Protein AF-A0A5C7JP75-F1 (afdb_monomer)

pLDDT: mean 93.09, std 9.63, range [45.5, 97.94]

Mean predicted aligned error: 3.73 Å

Secondary structure (DSSP, 8-state):
------GGG--HHHHHHHHHHHHTT----HHHHHHHHHHHHHHHHTTT---HHHHHHHHHHHHHHHHHHHHHHHHHHH--

Radius of gyration: 14.47 Å; Cα contacts (8 Å, |Δi|>4): 36; chains: 1; bounding box: 39×24×34 Å

Solvent-accessible surface area (backbone atoms only — not comparable to full-atom values): 4781 Å² total; per-residue (Å²): 130,86,89,73,86,59,75,91,75,59,54,67,70,46,49,52,50,38,51,53,36,40,75,75,70,46,85,62,56,71,70,57,32,44,52,51,50,56,50,50,53,50,30,59,74,46,70,70,67,66,52,69,70,54,53,51,52,51,51,54,52,51,54,49,52,52,52,52,50,54,51,51,52,51,51,62,63,69,78,105

Structure (mmCIF, N/CA/C/O backbone):
data_AF-A0A5C7JP75-F1
#
_entry.id   AF-A0A5C7JP75-F1
#
loop_
_atom_site.group_PDB
_atom_site.id
_atom_site.type_symbol
_atom_site.label_atom_id
_atom_site.label_alt_id
_atom_site.label_comp_id
_atom_site.label_asym_id
_atom_site.label_entity_id
_atom_site.label_seq_id
_atom_site.pdbx_PDB_ins_code
_atom_site.Cartn_x
_atom_site.Cartn_y
_atom_site.Cartn_z
_atom_site.occupancy
_atom_site.B_iso_or_equiv
_atom_site.auth_seq_id
_atom_site.auth_comp_id
_atom_site.auth_asym_id
_atom_site.auth_atom_id
_atom_site.pdbx_PDB_model_num
ATOM 1 N N . MET A 1 1 ? 10.230 7.532 -20.132 1.00 45.50 1 MET A N 1
ATOM 2 C CA . MET A 1 1 ? 9.926 6.136 -19.762 1.00 45.50 1 MET A CA 1
ATOM 3 C C . MET A 1 1 ? 9.159 6.176 -18.458 1.00 45.50 1 MET A C 1
ATOM 5 O O . MET A 1 1 ? 9.634 6.814 -17.526 1.00 45.50 1 MET A O 1
ATOM 9 N N . THR A 1 2 ? 7.958 5.609 -18.418 1.00 54.16 2 THR A N 1
ATOM 10 C CA . THR A 1 2 ? 7.202 5.456 -17.170 1.00 54.16 2 THR A CA 1
ATOM 11 C C . THR A 1 2 ? 7.997 4.503 -16.280 1.00 54.16 2 THR A C 1
ATOM 13 O O . THR A 1 2 ? 8.347 3.416 -16.730 1.00 54.16 2 THR A O 1
ATOM 16 N N . LYS A 1 3 ? 8.384 4.941 -15.078 1.00 76.56 3 LYS A N 1
ATOM 17 C CA . LYS A 1 3 ? 9.080 4.079 -14.118 1.00 76.56 3 LYS A CA 1
ATOM 18 C C . LYS A 1 3 ? 8.059 3.074 -13.593 1.00 76.56 3 LYS A C 1
ATOM 20 O O . LYS A 1 3 ? 7.078 3.489 -12.990 1.00 76.56 3 LYS A O 1
ATOM 25 N N . GLU A 1 4 ? 8.261 1.794 -13.882 1.00 87.06 4 GLU A N 1
ATOM 26 C CA . GLU A 1 4 ? 7.378 0.715 -13.437 1.00 87.06 4 GLU A CA 1
ATOM 27 C C . GLU A 1 4 ? 8.147 -0.260 -12.545 1.00 87.06 4 GLU A C 1
ATOM 29 O O . GLU A 1 4 ? 9.330 -0.556 -12.755 1.00 87.06 4 GLU A O 1
ATOM 34 N N . VAL A 1 5 ? 7.464 -0.771 -11.526 1.00 91.31 5 VAL A N 1
ATOM 35 C CA . VAL A 1 5 ? 8.008 -1.799 -10.637 1.00 91.31 5 VAL A CA 1
ATOM 36 C C . VAL A 1 5 ? 8.153 -3.108 -11.414 1.00 91.31 5 VAL A C 1
ATOM 38 O O . VAL A 1 5 ? 7.200 -3.572 -12.049 1.00 91.31 5 VAL A O 1
ATOM 41 N N . LYS A 1 6 ? 9.339 -3.727 -11.354 1.00 91.50 6 LYS A N 1
ATOM 42 C CA . LYS A 1 6 ? 9.616 -4.994 -12.049 1.00 91.50 6 LYS A CA 1
ATOM 43 C C . LYS A 1 6 ? 8.772 -6.107 -11.411 1.00 91.50 6 LYS A C 1
ATOM 45 O O . LYS A 1 6 ? 8.777 -6.266 -10.197 1.00 91.50 6 LYS A O 1
ATOM 50 N N . ILE A 1 7 ? 8.100 -6.926 -12.229 1.00 89.88 7 ILE A N 1
ATOM 51 C CA . ILE A 1 7 ? 7.196 -8.007 -11.763 1.00 89.88 7 ILE A CA 1
ATOM 52 C C . ILE A 1 7 ? 7.887 -8.964 -10.779 1.00 89.88 7 ILE A C 1
ATOM 54 O O . ILE A 1 7 ? 7.263 -9.434 -9.833 1.00 89.88 7 ILE A O 1
ATOM 58 N N . LYS A 1 8 ? 9.185 -9.233 -10.979 1.00 92.31 8 LYS A N 1
ATOM 59 C CA . LYS A 1 8 ? 9.994 -10.085 -10.090 1.00 92.31 8 LYS A CA 1
ATOM 60 C C . LYS A 1 8 ? 10.088 -9.570 -8.645 1.00 92.31 8 LYS A C 1
ATOM 62 O O . LYS A 1 8 ? 10.370 -10.363 -7.757 1.00 92.31 8 LYS A O 1
ATOM 67 N N . ASP A 1 9 ? 9.860 -8.276 -8.430 1.00 93.31 9 ASP A N 1
ATOM 68 C CA . ASP A 1 9 ? 9.986 -7.609 -7.132 1.00 93.31 9 ASP A CA 1
ATOM 69 C C . ASP A 1 9 ? 8.615 -7.434 -6.452 1.00 93.31 9 ASP A C 1
ATOM 71 O O . ASP A 1 9 ? 8.496 -6.731 -5.450 1.00 93.31 9 ASP A O 1
ATOM 75 N N . TYR A 1 10 ? 7.557 -8.041 -7.000 1.00 9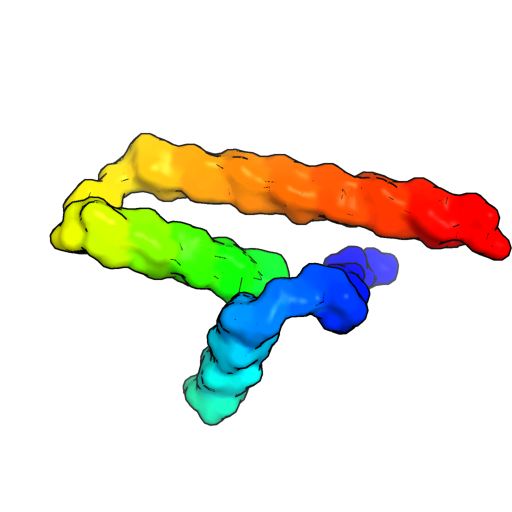4.81 10 TYR A N 1
ATOM 76 C CA . TYR A 1 10 ? 6.221 -7.972 -6.420 1.00 94.81 10 TYR A CA 1
ATOM 77 C C . TYR A 1 10 ? 6.107 -8.858 -5.179 1.00 94.81 10 TYR A C 1
ATOM 79 O O . TYR A 1 10 ? 6.368 -10.060 -5.215 1.00 94.81 10 TYR A O 1
ATOM 87 N N . GLU A 1 11 ? 5.605 -8.276 -4.099 1.00 95.75 11 GLU A N 1
ATOM 88 C CA . GLU A 1 11 ? 5.085 -9.016 -2.960 1.00 95.75 11 GLU A CA 1
ATOM 89 C C . GLU A 1 11 ? 3.789 -9.727 -3.363 1.00 95.75 11 GLU A C 1
ATOM 91 O O . GLU A 1 11 ? 2.893 -9.142 -3.984 1.00 95.75 11 GLU A O 1
ATOM 96 N N . GLN A 1 12 ? 3.681 -11.007 -3.002 1.00 94.75 12 GLN A N 1
ATOM 97 C CA . GLN A 1 12 ? 2.595 -11.876 -3.453 1.00 94.75 12 GLN A CA 1
ATOM 98 C C . GLN A 1 12 ? 1.210 -11.341 -3.065 1.00 94.75 12 GLN A C 1
ATOM 100 O O . GLN A 1 12 ? 0.315 -11.294 -3.909 1.00 94.75 12 GLN A O 1
ATOM 105 N N . ASP A 1 13 ? 1.037 -10.893 -1.822 1.00 95.12 13 ASP A N 1
ATOM 106 C CA . ASP A 1 13 ? -0.256 -10.411 -1.325 1.00 95.12 13 ASP A CA 1
ATOM 107 C C . ASP A 1 13 ? -0.702 -9.127 -2.039 1.00 95.12 13 ASP A C 1
ATOM 109 O O . ASP A 1 13 ? -1.865 -8.994 -2.428 1.00 95.12 13 ASP A O 1
ATOM 113 N N . VAL A 1 14 ? 0.232 -8.204 -2.293 1.00 97.19 14 VAL A N 1
ATOM 114 C CA . VAL A 1 14 ? -0.035 -6.967 -3.043 1.00 97.19 14 VAL A CA 1
ATOM 115 C C . VAL A 1 14 ? -0.360 -7.290 -4.501 1.00 97.19 14 VAL A C 1
ATOM 117 O O . VAL A 1 14 ? -1.289 -6.721 -5.074 1.00 97.19 14 VAL A O 1
ATOM 120 N N . HIS A 1 15 ? 0.344 -8.246 -5.109 1.00 96.81 15 HIS A N 1
ATOM 121 C CA . HIS A 1 15 ? 0.052 -8.683 -6.470 1.00 96.81 15 HIS A CA 1
ATOM 122 C C . HIS A 1 15 ? -1.348 -9.297 -6.602 1.00 96.81 15 HIS A C 1
ATOM 124 O O . HIS A 1 15 ? -2.086 -8.961 -7.532 1.00 96.81 15 HIS A O 1
ATOM 130 N N . LEU A 1 16 ? -1.741 -10.152 -5.654 1.00 96.94 16 LEU A N 1
ATOM 131 C CA . LEU A 1 16 ? -3.080 -10.736 -5.612 1.00 96.94 16 LEU A CA 1
ATOM 132 C C . LEU A 1 16 ? -4.155 -9.660 -5.431 1.00 96.94 16 LEU A C 1
ATOM 134 O O . LEU A 1 16 ? -5.170 -9.696 -6.129 1.00 96.94 16 LEU A O 1
ATOM 138 N N . LEU A 1 17 ? -3.917 -8.667 -4.568 1.00 97.38 17 LEU A N 1
ATOM 139 C CA . LEU A 1 17 ? -4.818 -7.524 -4.419 1.00 97.38 17 LEU A CA 1
ATOM 140 C C . LEU A 1 17 ? -4.943 -6.733 -5.729 1.00 97.38 17 LEU A C 1
ATOM 142 O O . LEU A 1 17 ? -6.056 -6.397 -6.126 1.00 97.38 17 LEU A O 1
ATOM 146 N N . LYS A 1 18 ? -3.838 -6.491 -6.443 1.00 97.38 18 LYS A N 1
ATOM 147 C CA . LYS A 1 18 ? -3.845 -5.799 -7.744 1.00 97.38 18 LYS A CA 1
ATOM 148 C C . LYS A 1 18 ? -4.697 -6.549 -8.762 1.00 97.38 18 LYS A C 1
ATOM 150 O O . LYS A 1 18 ? -5.493 -5.939 -9.472 1.00 97.38 18 LYS A O 1
ATOM 155 N N . ILE A 1 19 ? -4.543 -7.872 -8.833 1.00 96.75 19 ILE A N 1
ATOM 156 C CA . ILE A 1 19 ? -5.361 -8.722 -9.706 1.00 96.75 19 ILE A CA 1
ATOM 157 C C . ILE A 1 19 ? -6.837 -8.610 -9.316 1.00 96.75 19 ILE A C 1
ATOM 159 O O . ILE A 1 19 ? -7.669 -8.359 -10.184 1.00 96.75 19 ILE A O 1
ATOM 163 N N . ALA A 1 20 ? -7.161 -8.738 -8.028 1.00 97.81 20 ALA A N 1
ATOM 164 C CA . ALA A 1 20 ? -8.536 -8.653 -7.544 1.00 97.81 20 ALA A CA 1
ATOM 165 C C . ALA A 1 20 ? -9.183 -7.294 -7.865 1.00 97.81 20 ALA A C 1
ATOM 167 O O . ALA A 1 20 ? -10.314 -7.257 -8.349 1.00 97.81 20 ALA A O 1
ATOM 168 N N . LEU A 1 21 ? -8.458 -6.188 -7.662 1.00 97.81 21 LEU A N 1
ATOM 169 C CA . LEU A 1 21 ? -8.908 -4.838 -8.011 1.00 97.81 21 LEU A CA 1
ATOM 170 C C . LEU A 1 21 ? -9.161 -4.708 -9.519 1.00 97.81 21 LEU A C 1
ATOM 172 O O . LEU A 1 21 ? -10.228 -4.249 -9.928 1.00 97.81 21 LEU A O 1
ATOM 176 N N . ASN A 1 22 ? -8.248 -5.211 -10.350 1.00 95.81 22 ASN A N 1
ATOM 177 C CA . ASN A 1 22 ? -8.426 -5.210 -11.800 1.00 95.81 22 ASN A CA 1
ATOM 178 C C . ASN A 1 22 ? -9.656 -6.024 -12.236 1.00 95.81 22 ASN A C 1
ATOM 180 O O . ASN A 1 22 ? -10.395 -5.587 -13.117 1.00 95.81 22 ASN A O 1
ATOM 184 N N . MET A 1 23 ? -9.911 -7.179 -11.611 1.00 97.31 23 MET A N 1
ATOM 185 C CA . MET A 1 23 ? -11.067 -8.031 -11.922 1.00 97.31 23 MET A CA 1
ATOM 186 C C . MET A 1 23 ? -12.411 -7.355 -11.629 1.00 97.31 23 MET A C 1
ATOM 188 O O . MET A 1 23 ? -13.393 -7.648 -12.306 1.00 97.31 23 MET A O 1
ATOM 192 N N . VAL A 1 24 ? -12.463 -6.443 -10.654 1.00 97.50 24 VAL A N 1
ATOM 193 C CA . VAL A 1 24 ? -13.668 -5.653 -10.342 1.00 97.50 24 VAL A CA 1
ATOM 194 C C . VAL A 1 24 ? -13.718 -4.310 -11.084 1.00 97.50 24 VAL A C 1
ATOM 196 O O . VAL A 1 24 ? -14.563 -3.471 -10.784 1.00 97.50 24 VAL A O 1
ATOM 199 N N . GLY A 1 25 ? -12.828 -4.094 -12.059 1.00 96.38 25 GLY A N 1
ATOM 200 C CA . GLY A 1 25 ? -12.794 -2.889 -12.894 1.00 96.38 25 GLY A CA 1
ATOM 201 C C . GLY A 1 25 ? -12.014 -1.711 -12.3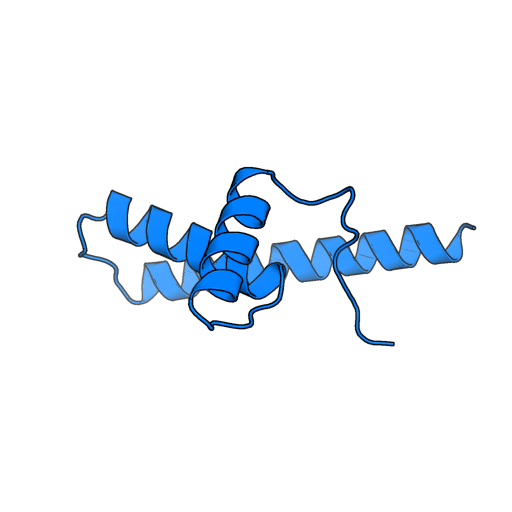01 1.00 96.38 25 GLY A C 1
ATOM 202 O O . GLY A 1 25 ? -12.047 -0.617 -12.861 1.00 96.38 25 GLY A O 1
ATOM 203 N N . LEU A 1 26 ? -11.288 -1.910 -11.197 1.00 96.12 26 LEU A N 1
ATOM 204 C CA . LEU A 1 26 ? -10.418 -0.900 -10.593 1.00 96.12 26 LEU A CA 1
ATOM 205 C C . LEU A 1 26 ? -8.986 -1.068 -11.109 1.00 96.12 26 LEU A C 1
ATOM 207 O O . LEU A 1 26 ? -8.158 -1.725 -10.483 1.00 96.12 26 LEU A O 1
ATOM 211 N N . SER A 1 27 ? -8.703 -0.464 -12.265 1.00 94.38 27 SER A N 1
ATOM 212 C CA . SER A 1 27 ? -7.367 -0.493 -12.869 1.00 94.38 27 SER A CA 1
ATOM 213 C C . SER A 1 27 ? -6.386 0.373 -12.077 1.00 94.38 27 SER A C 1
ATOM 215 O O . SER A 1 27 ? -6.382 1.597 -12.210 1.00 94.38 27 SER A O 1
ATOM 217 N N . VAL A 1 28 ? -5.526 -0.267 -11.284 1.00 93.50 28 VAL A N 1
ATOM 218 C CA . VAL A 1 28 ? -4.483 0.390 -10.480 1.00 93.50 28 VAL A CA 1
ATOM 219 C C . VAL A 1 28 ? -3.096 -0.189 -10.777 1.00 93.50 28 VAL A C 1
ATOM 221 O O . VAL A 1 28 ? -2.942 -1.374 -11.094 1.00 93.50 28 VAL A O 1
ATOM 224 N N . 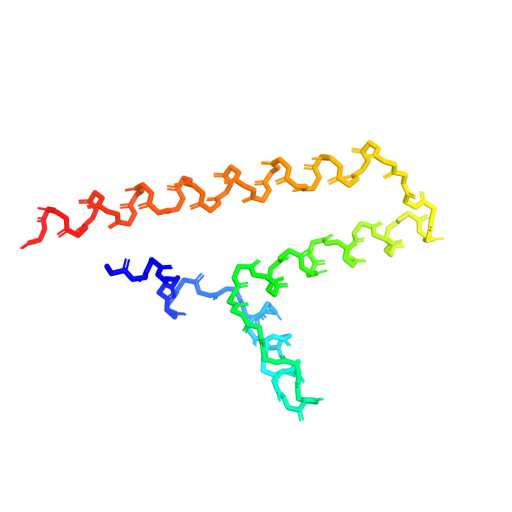ASN A 1 29 ? -2.058 0.648 -10.682 1.00 94.81 29 ASN A N 1
ATOM 225 C CA . ASN A 1 29 ? -0.669 0.188 -10.764 1.00 94.81 29 ASN A CA 1
ATOM 226 C C . ASN A 1 29 ? -0.221 -0.474 -9.444 1.00 94.81 29 ASN A C 1
ATOM 228 O O . ASN A 1 29 ? -0.975 -0.537 -8.465 1.00 94.81 29 ASN A O 1
ATOM 232 N N . TYR A 1 30 ? 0.991 -1.031 -9.435 1.00 95.81 30 TYR A N 1
ATOM 233 C CA . TYR A 1 30 ? 1.491 -1.787 -8.286 1.00 95.81 30 TYR A CA 1
ATOM 234 C C . TYR A 1 30 ? 1.677 -0.889 -7.058 1.00 95.81 30 TYR A C 1
ATOM 236 O O . TYR A 1 30 ? 1.212 -1.228 -5.976 1.00 95.81 30 TYR A O 1
ATOM 244 N N . GLU A 1 31 ? 2.259 0.291 -7.242 1.00 96.56 31 GLU A N 1
ATOM 245 C CA . GLU A 1 31 ? 2.539 1.267 -6.189 1.00 96.56 31 GLU A CA 1
ATOM 246 C C . GLU A 1 31 ? 1.250 1.760 -5.525 1.00 96.56 31 GLU A C 1
ATOM 248 O O . GLU A 1 31 ? 1.172 1.856 -4.302 1.00 96.56 31 GLU A O 1
ATOM 253 N N . THR A 1 32 ? 0.199 2.011 -6.313 1.00 96.75 32 THR A N 1
ATOM 254 C CA . THR A 1 32 ? -1.120 2.375 -5.774 1.00 96.75 32 THR A CA 1
ATOM 255 C C . THR A 1 32 ? -1.745 1.207 -5.020 1.00 96.75 32 THR A C 1
ATOM 257 O O . THR A 1 32 ? -2.343 1.407 -3.966 1.00 96.75 32 THR A O 1
ATOM 260 N N . THR A 1 33 ? -1.594 -0.021 -5.522 1.00 97.50 33 THR A N 1
ATOM 261 C CA . THR A 1 33 ? -2.101 -1.214 -4.828 1.00 97.50 33 THR A CA 1
ATOM 262 C C . THR A 1 33 ? -1.416 -1.404 -3.475 1.00 97.50 33 THR A C 1
ATOM 264 O O . THR A 1 33 ? -2.080 -1.677 -2.477 1.00 97.50 33 THR A O 1
ATOM 267 N N . ASP A 1 34 ? -0.099 -1.220 -3.435 1.00 97.88 34 ASP A N 1
ATOM 268 C CA . ASP A 1 34 ? 0.714 -1.259 -2.223 1.00 97.88 34 ASP A CA 1
ATOM 269 C C . ASP A 1 34 ? 0.241 -0.208 -1.205 1.00 97.88 34 ASP A C 1
ATOM 271 O O . ASP A 1 34 ? -0.028 -0.545 -0.053 1.00 97.88 34 ASP A O 1
ATOM 275 N N . LEU A 1 35 ? -0.010 1.032 -1.650 1.00 97.94 35 LEU A N 1
ATOM 276 C CA . LEU A 1 35 ? -0.549 2.093 -0.790 1.00 97.94 35 LEU A CA 1
ATOM 277 C C . LEU A 1 35 ? -1.930 1.737 -0.222 1.00 97.94 35 LEU A C 1
ATOM 279 O O . LEU A 1 35 ? -2.206 1.974 0.958 1.00 97.94 35 LEU A O 1
ATOM 283 N N . ILE A 1 36 ? -2.811 1.172 -1.055 1.00 97.69 36 ILE A N 1
ATOM 284 C CA . ILE A 1 36 ? -4.135 0.705 -0.625 1.00 97.69 36 ILE A CA 1
ATOM 285 C C . ILE A 1 36 ? -3.973 -0.366 0.456 1.00 97.69 36 ILE A C 1
ATOM 287 O O . ILE A 1 36 ? -4.621 -0.277 1.500 1.00 97.69 36 ILE A O 1
ATOM 291 N N . ASN A 1 37 ? -3.094 -1.346 0.240 1.00 97.50 37 ASN A N 1
ATOM 292 C CA . ASN A 1 37 ? -2.838 -2.413 1.202 1.00 97.50 37 ASN A CA 1
ATOM 293 C C . ASN A 1 37 ? -2.329 -1.862 2.544 1.00 97.50 37 ASN A C 1
ATOM 295 O O . ASN A 1 37 ? -2.910 -2.153 3.591 1.00 97.50 37 ASN A O 1
ATOM 299 N N . GLU A 1 38 ? -1.304 -1.005 2.521 1.00 97.19 38 GLU A N 1
ATOM 300 C CA . GLU A 1 38 ? -0.747 -0.365 3.721 1.00 97.19 38 GLU A CA 1
ATOM 301 C C . GLU A 1 38 ? -1.812 0.446 4.478 1.00 97.19 38 GLU A C 1
ATOM 303 O O . GLU A 1 38 ? -1.939 0.344 5.704 1.00 97.19 38 GLU A O 1
ATOM 308 N N . THR A 1 39 ? -2.652 1.183 3.746 1.00 97.62 39 THR A N 1
ATOM 309 C CA . THR A 1 39 ? -3.762 1.952 4.321 1.00 97.62 39 THR A CA 1
ATOM 310 C C . THR A 1 39 ? -4.794 1.044 4.988 1.00 97.62 39 THR A C 1
ATOM 312 O O . THR A 1 39 ? -5.206 1.299 6.123 1.00 97.62 39 THR A O 1
ATOM 315 N N . LEU A 1 40 ? -5.196 -0.047 4.329 1.00 97.06 40 LEU A N 1
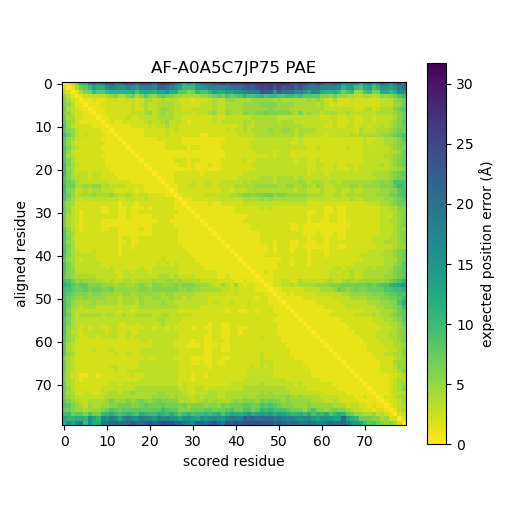ATOM 316 C CA . LEU A 1 40 ? -6.158 -1.009 4.874 1.00 97.06 40 LEU A CA 1
ATOM 317 C C . LEU A 1 40 ? -5.623 -1.715 6.126 1.00 97.06 40 LEU A C 1
ATOM 319 O O . LEU A 1 40 ? -6.380 -1.920 7.081 1.00 97.06 40 LEU A O 1
ATOM 323 N N . ILE A 1 41 ? -4.328 -2.045 6.161 1.00 96.12 41 ILE A N 1
ATOM 324 C CA . ILE A 1 41 ? -3.669 -2.634 7.335 1.00 96.12 41 ILE A CA 1
ATOM 325 C C . ILE A 1 41 ? -3.780 -1.691 8.537 1.00 96.12 41 ILE A C 1
ATOM 327 O O . ILE A 1 41 ? -4.215 -2.115 9.615 1.00 96.12 41 ILE A O 1
ATOM 331 N N . VAL A 1 42 ? -3.433 -0.410 8.368 1.00 96.81 42 VAL A N 1
ATOM 332 C CA . VAL A 1 42 ? -3.505 0.578 9.457 1.00 96.81 42 VAL A CA 1
ATOM 333 C C . VAL A 1 42 ? -4.950 0.829 9.878 1.00 96.81 42 VAL A C 1
ATOM 335 O O . VAL A 1 42 ? -5.246 0.800 11.076 1.00 96.81 42 VAL A O 1
ATOM 338 N N . LEU A 1 43 ? -5.869 0.981 8.920 1.00 97.56 43 LEU A N 1
ATOM 339 C CA . LEU A 1 43 ? -7.294 1.165 9.190 1.00 97.56 43 LEU A CA 1
ATOM 340 C C . LEU A 1 43 ? -7.864 0.007 10.022 1.00 97.56 43 LEU A C 1
ATOM 342 O O . LEU A 1 43 ? -8.550 0.234 11.024 1.00 97.56 43 LEU A O 1
ATOM 346 N N . LYS A 1 44 ? -7.535 -1.239 9.655 1.00 97.12 44 LYS A N 1
ATOM 347 C CA . LYS A 1 44 ? -7.947 -2.446 10.386 1.00 97.12 44 LYS A CA 1
ATOM 348 C C . LYS A 1 44 ? -7.324 -2.493 11.779 1.00 97.12 44 LYS A C 1
ATOM 350 O O . LYS A 1 44 ? -8.037 -2.731 12.755 1.00 97.12 44 LYS A O 1
ATOM 355 N N . LYS A 1 45 ? -6.022 -2.211 11.898 1.00 96.62 45 LYS A N 1
ATOM 356 C CA . LYS A 1 45 ? -5.299 -2.175 13.181 1.00 96.62 45 LYS A CA 1
ATOM 357 C C . LYS A 1 45 ? -5.895 -1.145 14.14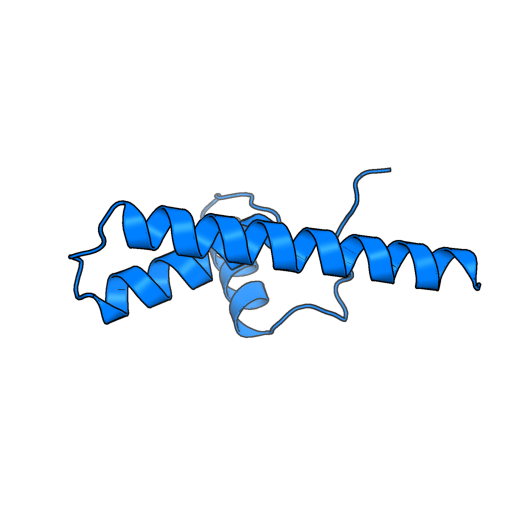2 1.00 96.62 45 LYS A C 1
ATOM 359 O O . LYS A 1 45 ? -6.067 -1.440 15.324 1.00 96.62 45 LYS A O 1
ATOM 364 N N . LYS A 1 46 ? -6.261 0.037 13.637 1.00 97.00 46 LYS A N 1
ATOM 365 C CA . LYS A 1 46 ? -6.908 1.108 14.410 1.00 97.00 46 LYS A CA 1
ATOM 366 C C . LYS A 1 46 ? -8.424 0.947 14.548 1.00 97.00 46 LYS A C 1
ATOM 368 O O . LYS A 1 46 ? -9.072 1.814 15.132 1.00 97.00 46 LYS A O 1
ATOM 373 N N . LYS A 1 47 ? -9.006 -0.160 14.069 1.00 96.12 47 LYS A N 1
ATOM 374 C CA . LYS A 1 47 ? -10.452 -0.438 14.132 1.00 96.12 47 LYS A CA 1
ATOM 375 C C . LYS A 1 47 ? -11.289 0.724 13.574 1.00 96.12 47 LYS A C 1
ATOM 377 O O . LYS A 1 47 ? -12.252 1.158 14.200 1.00 96.12 47 LYS A O 1
ATOM 382 N N . GLY A 1 48 ? -10.867 1.274 12.436 1.00 93.88 48 GLY A N 1
ATOM 383 C CA . GLY A 1 48 ? -11.531 2.403 11.777 1.00 93.88 48 GLY A CA 1
ATOM 384 C C . GLY A 1 48 ? -11.203 3.785 12.352 1.00 93.88 48 GLY A C 1
ATOM 385 O O . GLY A 1 48 ? -1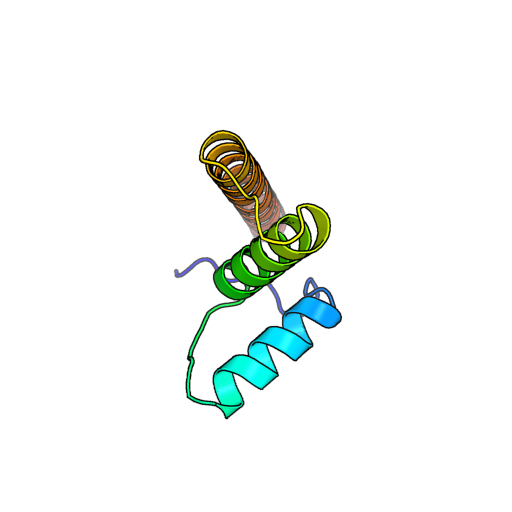1.577 4.783 11.749 1.00 93.88 48 GLY A O 1
ATOM 386 N N . LYS A 1 49 ? -10.481 3.880 13.477 1.00 96.38 49 LYS A N 1
ATOM 387 C CA . LYS A 1 49 ? -10.119 5.156 14.124 1.00 96.38 49 LYS A CA 1
ATOM 388 C C . LYS A 1 49 ? -8.795 5.721 13.601 1.00 96.38 49 LYS A C 1
ATOM 390 O O . LYS A 1 49 ? -7.916 6.060 14.390 1.00 96.38 49 LYS A O 1
ATOM 395 N N . MET A 1 50 ? -8.631 5.733 12.282 1.00 96.50 50 MET A N 1
ATOM 396 C CA . MET A 1 50 ? -7.461 6.323 11.632 1.00 96.50 50 MET A CA 1
ATOM 397 C C . MET A 1 50 ? -7.575 7.852 11.654 1.00 96.50 50 MET A C 1
ATOM 399 O O . MET A 1 50 ? -8.652 8.391 11.398 1.00 96.50 50 MET A O 1
ATOM 403 N N . ASP A 1 51 ? -6.484 8.537 11.974 1.00 97.06 51 ASP A N 1
ATOM 404 C CA . ASP A 1 51 ? -6.397 9.996 12.044 1.00 97.06 51 ASP A CA 1
ATOM 405 C C . ASP A 1 51 ? -5.462 10.565 10.959 1.00 97.06 51 ASP A C 1
ATOM 407 O O . ASP A 1 51 ? -4.870 9.833 10.165 1.00 97.06 51 ASP A O 1
ATOM 411 N N . ILE A 1 52 ? -5.353 11.896 10.891 1.00 96.62 52 ILE A N 1
ATOM 412 C CA . ILE A 1 52 ? -4.517 12.581 9.890 1.00 96.62 52 ILE A CA 1
ATOM 413 C C . ILE A 1 52 ? -3.029 12.259 10.086 1.00 96.62 52 ILE A C 1
ATOM 415 O O . ILE A 1 52 ? -2.280 12.165 9.116 1.00 96.62 52 ILE A O 1
ATOM 419 N N . SER A 1 53 ? -2.579 12.066 11.324 1.00 97.38 53 SER A N 1
ATOM 420 C CA . SER A 1 53 ? -1.177 11.743 11.593 1.00 97.38 53 SER A CA 1
ATOM 421 C C . SER A 1 53 ? -0.815 10.362 11.044 1.00 97.38 53 SER A C 1
ATOM 423 O O . SER A 1 53 ? 0.288 10.178 10.520 1.00 97.38 53 SER A O 1
ATOM 425 N N . ASP A 1 54 ? -1.746 9.403 11.096 1.00 97.00 54 ASP A N 1
ATOM 426 C CA . ASP A 1 54 ? -1.575 8.099 10.448 1.00 97.00 54 ASP A CA 1
ATOM 427 C C . ASP A 1 54 ? -1.450 8.234 8.934 1.00 97.00 54 ASP A C 1
ATOM 429 O O . ASP A 1 54 ? -0.540 7.653 8.345 1.00 97.00 54 ASP A O 1
ATOM 433 N N . THR A 1 55 ? -2.344 8.997 8.299 1.00 95.62 55 THR A N 1
ATOM 434 C CA . THR A 1 55 ? -2.354 9.121 6.836 1.00 95.62 55 THR A CA 1
ATOM 435 C C . THR A 1 55 ? -1.099 9.815 6.326 1.00 95.62 55 THR A C 1
ATOM 437 O O . THR A 1 55 ? -0.510 9.356 5.348 1.00 95.62 55 THR A O 1
ATOM 440 N N . VAL A 1 56 ? -0.632 10.856 7.023 1.00 97.62 56 VAL A N 1
ATOM 441 C CA . VAL A 1 56 ? 0.652 11.511 6.734 1.00 97.62 56 VAL A CA 1
ATOM 442 C C . VAL A 1 56 ? 1.803 10.518 6.879 1.00 97.62 56 VAL A C 1
ATOM 444 O O . VAL A 1 56 ? 2.641 10.422 5.985 1.00 97.62 56 VAL A O 1
ATOM 447 N N . SER A 1 57 ? 1.819 9.729 7.956 1.00 97.31 57 SER A N 1
ATOM 448 C CA . SER A 1 57 ? 2.880 8.744 8.191 1.00 97.31 57 SER A CA 1
ATOM 449 C C . SER A 1 57 ? 2.926 7.653 7.118 1.00 97.31 57 SER A C 1
ATOM 451 O O . SER A 1 57 ? 4.014 7.272 6.692 1.00 97.31 57 SER A O 1
ATOM 453 N N . ILE A 1 58 ? 1.768 7.143 6.686 1.00 97.69 58 ILE A N 1
ATOM 454 C CA . ILE A 1 58 ? 1.668 6.145 5.608 1.00 97.69 58 ILE A CA 1
ATOM 455 C C . ILE A 1 58 ? 2.189 6.749 4.307 1.00 97.69 58 ILE A C 1
ATOM 457 O O . ILE A 1 58 ? 3.074 6.180 3.676 1.00 97.69 58 ILE A O 1
ATOM 461 N N . ARG A 1 59 ? 1.696 7.939 3.944 1.00 97.31 59 ARG A N 1
ATOM 462 C CA . ARG A 1 59 ? 2.084 8.611 2.705 1.00 97.31 59 ARG A CA 1
ATOM 463 C C . ARG A 1 59 ? 3.588 8.869 2.634 1.00 97.31 59 ARG A C 1
ATOM 465 O O . ARG A 1 59 ? 4.196 8.548 1.622 1.00 97.31 59 ARG A O 1
ATOM 472 N N . MET A 1 60 ? 4.187 9.406 3.698 1.00 97.88 60 MET A N 1
ATOM 473 C CA . MET A 1 60 ? 5.625 9.701 3.718 1.00 97.88 60 MET A CA 1
ATOM 474 C C . MET A 1 60 ? 6.472 8.437 3.547 1.00 97.88 60 MET A C 1
ATOM 476 O O . MET A 1 60 ? 7.407 8.430 2.752 1.00 97.88 60 MET A O 1
ATOM 480 N N . LYS A 1 61 ? 6.127 7.354 4.255 1.00 97.62 61 LYS A N 1
ATOM 481 C CA . LYS A 1 61 ? 6.847 6.076 4.147 1.00 97.62 61 LYS A CA 1
ATOM 482 C C . LYS A 1 61 ? 6.709 5.454 2.762 1.00 97.62 61 LYS A C 1
ATOM 484 O O . LYS A 1 61 ? 7.680 4.912 2.242 1.00 97.62 61 LYS A O 1
ATOM 489 N N . HIS A 1 62 ? 5.521 5.539 2.171 1.00 97.75 62 HIS A N 1
ATOM 490 C CA . HIS A 1 62 ? 5.253 5.030 0.830 1.00 97.75 62 HIS A CA 1
ATOM 491 C C . HIS A 1 62 ? 6.037 5.808 -0.236 1.00 97.75 62 HIS A C 1
ATOM 493 O O . HIS A 1 62 ? 6.733 5.203 -1.052 1.00 97.75 62 HIS A O 1
ATOM 499 N N . GLU A 1 63 ? 6.013 7.144 -0.173 1.00 97.19 63 GLU A N 1
ATOM 500 C CA . GLU A 1 63 ? 6.797 8.010 -1.064 1.00 97.19 63 GLU A CA 1
ATOM 501 C C . GLU A 1 63 ? 8.303 7.718 -0.941 1.00 97.19 63 GLU A C 1
ATOM 503 O O . GLU A 1 63 ? 8.989 7.567 -1.956 1.00 97.19 63 GLU A O 1
ATOM 508 N N . GLU A 1 64 ? 8.819 7.566 0.282 1.00 97.62 64 GLU A N 1
ATOM 509 C CA . GLU A 1 64 ? 10.220 7.217 0.537 1.00 97.62 64 GLU A CA 1
ATOM 510 C C . GLU A 1 64 ? 10.587 5.832 -0.027 1.00 97.62 64 GLU A C 1
ATOM 512 O O . GLU A 1 64 ? 11.589 5.697 -0.735 1.00 97.62 64 GLU A O 1
ATOM 517 N N . LYS A 1 65 ? 9.765 4.806 0.236 1.00 96.81 65 LYS A N 1
ATOM 518 C CA . LYS A 1 65 ? 9.956 3.425 -0.246 1.00 96.81 65 LYS A CA 1
ATOM 519 C C . LYS A 1 65 ? 10.127 3.385 -1.761 1.00 96.81 65 LYS A C 1
ATOM 521 O O . LYS A 1 65 ? 11.117 2.841 -2.255 1.00 96.81 65 LYS A O 1
ATOM 526 N N . TRP A 1 66 ? 9.190 3.981 -2.495 1.00 96.00 66 TRP A N 1
ATOM 527 C CA . TRP A 1 66 ? 9.193 3.920 -3.955 1.00 96.00 66 TRP A CA 1
ATOM 528 C C . TRP A 1 66 ? 10.244 4.832 -4.579 1.00 96.00 66 TRP A C 1
ATOM 530 O O . TRP A 1 66 ? 10.891 4.430 -5.545 1.00 96.00 66 TRP A O 1
ATOM 540 N N . THR A 1 67 ? 10.513 5.999 -3.985 1.00 95.69 67 THR A N 1
ATOM 541 C CA . THR A 1 67 ? 11.641 6.850 -4.403 1.00 95.69 67 THR A CA 1
ATOM 542 C C . THR A 1 67 ? 12.956 6.079 -4.322 1.00 95.69 67 THR A C 1
ATOM 544 O O . THR A 1 67 ? 13.694 6.011 -5.305 1.00 95.69 67 THR A O 1
ATOM 547 N N . ASN A 1 68 ? 13.214 5.425 -3.188 1.00 96.06 68 ASN A N 1
ATOM 548 C CA . ASN A 1 68 ? 14.425 4.636 -2.980 1.00 96.06 68 ASN A CA 1
ATOM 549 C C . ASN A 1 68 ? 14.501 3.425 -3.918 1.00 96.06 68 ASN A C 1
ATOM 551 O O . ASN A 1 68 ? 15.569 3.148 -4.462 1.00 96.06 68 ASN A O 1
ATOM 555 N N . TYR A 1 69 ? 13.387 2.720 -4.139 1.00 95.69 69 TYR A N 1
ATOM 556 C CA . TYR A 1 69 ? 13.332 1.610 -5.095 1.00 95.69 69 TYR A CA 1
ATOM 557 C C . TYR A 1 69 ? 13.726 2.069 -6.503 1.00 95.69 69 TYR A C 1
ATOM 559 O O . TYR A 1 69 ? 14.574 1.450 -7.139 1.00 95.69 69 TYR A O 1
ATOM 567 N N . PHE A 1 70 ? 13.167 3.183 -6.979 1.00 94.62 70 PHE A N 1
ATOM 568 C CA . PHE A 1 70 ? 13.433 3.668 -8.332 1.00 94.62 70 PHE A CA 1
ATOM 569 C C . PHE A 1 70 ? 14.818 4.285 -8.521 1.00 94.62 70 PHE A C 1
ATOM 571 O O . PHE A 1 70 ? 15.315 4.288 -9.647 1.00 94.62 70 PHE A O 1
ATOM 578 N N . ILE A 1 71 ? 15.439 4.808 -7.460 1.00 94.38 71 ILE A N 1
ATOM 579 C CA . ILE A 1 71 ? 16.853 5.205 -7.489 1.00 94.38 71 ILE A CA 1
ATOM 580 C C . ILE A 1 71 ? 17.719 3.959 -7.695 1.00 94.38 71 ILE A C 1
ATOM 582 O O . ILE A 1 71 ? 18.440 3.888 -8.688 1.00 94.38 71 ILE A O 1
ATOM 586 N N . ARG A 1 72 ? 17.550 2.930 -6.853 1.00 93.50 72 ARG A N 1
ATOM 587 C CA . ARG A 1 72 ? 18.307 1.669 -6.966 1.00 93.50 72 ARG A CA 1
ATOM 588 C C . ARG A 1 72 ? 18.094 0.984 -8.310 1.00 93.50 72 ARG A C 1
ATOM 590 O O . ARG A 1 72 ? 19.041 0.533 -8.937 1.00 93.50 72 ARG A O 1
ATOM 597 N N . GLN A 1 73 ? 16.850 0.955 -8.786 1.00 91.56 73 GLN A N 1
ATOM 598 C CA . GLN A 1 73 ? 16.521 0.400 -10.094 1.00 91.56 73 GLN A CA 1
ATOM 599 C C . GLN A 1 73 ? 17.288 1.115 -11.216 1.00 91.56 73 GLN A C 1
ATOM 601 O O . GLN A 1 73 ? 17.786 0.454 -12.120 1.00 91.56 73 GLN A O 1
ATOM 606 N N . SER A 1 74 ? 17.408 2.448 -11.150 1.00 89.94 74 SER A N 1
ATOM 607 C CA . SER A 1 74 ? 18.156 3.216 -12.152 1.00 89.94 74 SER A CA 1
ATOM 608 C C . SER A 1 74 ? 19.670 3.013 -12.076 1.00 89.94 74 SER A C 1
ATOM 610 O O . SER A 1 74 ? 20.329 3.019 -13.114 1.00 89.94 74 SER A O 1
ATOM 612 N N . GLU A 1 75 ? 20.213 2.793 -10.878 1.00 91.81 75 GLU A N 1
ATOM 613 C CA . GLU A 1 75 ? 21.624 2.445 -10.675 1.00 91.81 75 GLU A CA 1
ATOM 614 C C . GLU A 1 75 ? 21.926 1.065 -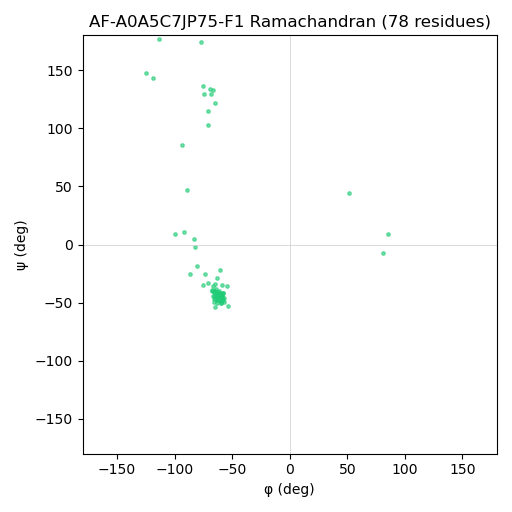11.286 1.00 91.81 75 GLU A C 1
ATOM 616 O O . GLU A 1 75 ? 22.813 0.950 -12.129 1.00 91.81 75 GLU A O 1
ATOM 621 N N . GLU A 1 76 ? 21.104 0.052 -10.983 1.00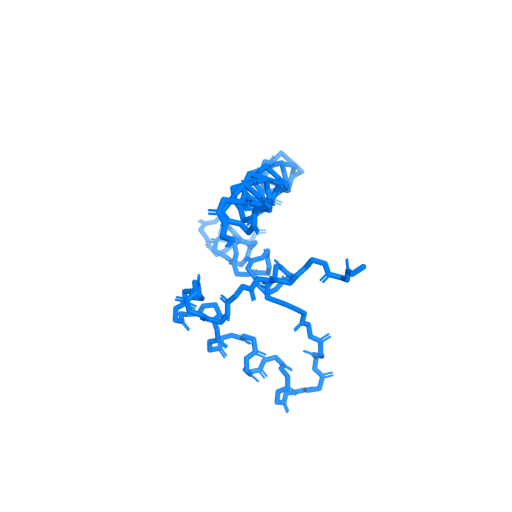 87.56 76 GLU A N 1
ATOM 622 C CA . GLU A 1 76 ? 21.221 -1.302 -11.554 1.00 87.56 76 GLU A CA 1
ATOM 623 C C . GLU A 1 76 ? 21.111 -1.336 -13.085 1.00 87.56 76 GLU A C 1
ATOM 625 O O . GLU A 1 76 ? 21.722 -2.185 -13.735 1.00 87.56 76 GLU A O 1
ATOM 630 N N . ASP A 1 77 ? 20.281 -0.467 -13.664 1.00 83.06 77 ASP A N 1
ATOM 631 C CA . ASP A 1 77 ? 20.075 -0.409 -15.111 1.00 83.06 77 ASP A CA 1
ATOM 632 C C . ASP A 1 77 ? 21.203 0.365 -15.828 1.00 83.06 77 ASP A C 1
ATOM 634 O O . ASP A 1 77 ? 21.376 0.184 -17.029 1.00 83.06 77 ASP A O 1
ATOM 638 N N . THR A 1 78 ? 21.983 1.194 -15.117 1.00 77.06 78 THR A N 1
ATOM 639 C CA . THR A 1 78 ? 23.140 1.936 -15.669 1.00 77.06 78 THR A CA 1
ATOM 640 C C . THR A 1 78 ? 24.435 1.114 -15.629 1.00 77.06 78 THR A C 1
ATOM 642 O O . THR A 1 78 ? 25.337 1.339 -16.431 1.00 77.06 78 THR A O 1
ATOM 645 N N . GLU A 1 79 ? 24.536 0.155 -14.706 1.00 67.00 79 GLU A N 1
ATOM 646 C CA . GLU A 1 79 ? 25.687 -0.752 -14.573 1.00 67.00 79 GLU A CA 1
ATOM 647 C C . GLU A 1 79 ? 25.646 -1.963 -15.531 1.00 67.00 79 GLU A C 1
ATOM 649 O O . GLU A 1 79 ? 26.581 -2.768 -15.545 1.00 67.00 79 GLU A O 1
ATOM 654 N N . LYS A 1 80 ? 24.582 -2.104 -16.333 1.00 55.66 80 LYS A N 1
ATOM 655 C CA . LYS A 1 80 ? 24.411 -3.153 -17.353 1.00 55.66 80 LYS A CA 1
ATOM 656 C C . LYS A 1 80 ? 24.688 -2.647 -18.760 1.00 55.66 80 LYS A C 1
ATOM 658 O O . LYS A 1 80 ? 25.224 -3.458 -19.549 1.00 55.66 80 LYS A O 1
#

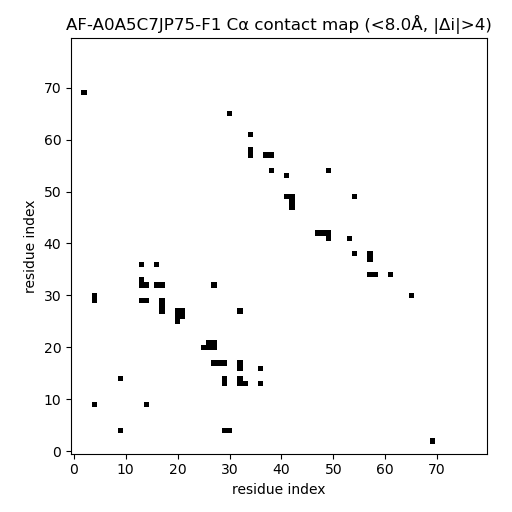Nearest PDB structures (foldseek):
  2jqh-assembly1_A  TM=2.818E-01  e=7.373E+00  Homo sapiens

Sequence (80 aa):
MTKEVKIKDYEQDVHLLKIALNMVGLSVNYETTDLINETLIVLKKKKGKMDISDTVSIRMKHEEKWTNYFIRQSEEDTEK

Foldseek 3Di:
DPDADDPVPDDPVLVVQCVVCVVVVNNDGSLVSVLVVLVVVVCVVCVNPDDPVNVVVSVVVSVVVVVVVSVVVVVVVVVD